Protein AF-A0A3C1Z238-F1 (afdb_monomer_lite)

Sequence (108 aa):
EEHDFTRNLFTMGEAGWQMWDKEPAIFIRAQVRLHELRKHLRKFTQIRTEAGSVEYFRFWESTVLDYISFFGGADLGWEIFPRTQVLWRTHYYSSGPRFALMRVGNFQ

Radius of gyration: 15.65 Å; chains: 1; bounding box: 36×36×48 Å

Structure (mmCIF, N/CA/C/O backbone):
data_AF-A0A3C1Z238-F1
#
_entry.id   AF-A0A3C1Z238-F1
#
loop_
_atom_site.group_PDB
_atom_site.id
_atom_site.type_symbol
_atom_site.label_atom_id
_atom_site.label_alt_id
_atom_site.label_comp_id
_atom_site.label_asym_id
_atom_site.label_entity_id
_atom_site.label_seq_id
_atom_site.pdbx_PDB_ins_code
_atom_site.Cartn_x
_atom_site.Cartn_y
_atom_site.Cartn_z
_atom_site.occupancy
_atom_site.B_iso_or_equiv
_atom_site.auth_seq_id
_atom_site.auth_comp_id
_atom_site.auth_asym_id
_atom_site.auth_atom_id
_atom_site.pdbx_PDB_model_num
ATOM 1 N N . GLU A 1 1 ? -2.731 -9.847 -25.181 1.00 45.31 1 GLU A N 1
ATOM 2 C CA . GLU A 1 1 ? -2.646 -8.400 -24.905 1.00 45.31 1 GLU A CA 1
ATOM 3 C C . GLU A 1 1 ? -1.281 -8.109 -24.319 1.00 45.31 1 GLU A C 1
ATOM 5 O O . GLU A 1 1 ? -0.884 -8.781 -23.373 1.00 45.31 1 GLU A O 1
ATOM 10 N N . GLU A 1 2 ? -0.531 -7.201 -24.936 1.00 50.50 2 GLU A N 1
ATOM 11 C CA . GLU A 1 2 ? 0.800 -6.814 -24.468 1.00 50.50 2 GLU A CA 1
ATOM 12 C C . GLU A 1 2 ? 0.692 -5.894 -23.251 1.00 50.50 2 GLU A C 1
ATOM 14 O O . GLU A 1 2 ? 0.001 -4.877 -23.253 1.00 50.50 2 GLU A O 1
ATOM 19 N N . HIS A 1 3 ? 1.387 -6.275 -22.182 1.00 71.69 3 HIS A N 1
ATOM 20 C CA . HIS A 1 3 ? 1.397 -5.584 -20.897 1.00 71.69 3 HIS A CA 1
ATOM 21 C C . HIS A 1 3 ? 2.377 -4.398 -20.884 1.00 71.69 3 HIS A C 1
ATOM 23 O O . HIS A 1 3 ? 3.152 -4.251 -19.940 1.00 71.69 3 HIS A O 1
ATOM 29 N N . ASP A 1 4 ? 2.370 -3.546 -21.912 1.00 76.94 4 ASP A N 1
ATOM 30 C CA . ASP A 1 4 ? 3.321 -2.429 -22.035 1.00 76.94 4 ASP A CA 1
ATOM 31 C C . ASP A 1 4 ? 3.212 -1.439 -20.881 1.00 76.94 4 ASP A C 1
ATOM 33 O O . ASP A 1 4 ? 4.222 -1.013 -20.324 1.00 76.94 4 ASP A O 1
ATOM 37 N N . PHE A 1 5 ? 1.983 -1.137 -20.460 1.00 72.62 5 PHE A N 1
ATOM 38 C CA . PHE A 1 5 ? 1.741 -0.297 -19.292 1.00 72.62 5 PHE A CA 1
ATOM 39 C C . PHE A 1 5 ? 2.353 -0.904 -18.022 1.00 72.62 5 PHE A C 1
ATOM 41 O O . PHE A 1 5 ? 3.082 -0.228 -17.300 1.00 72.62 5 PHE A O 1
ATOM 48 N N . THR A 1 6 ? 2.104 -2.192 -17.767 1.00 70.69 6 THR A N 1
ATOM 49 C CA . THR A 1 6 ? 2.644 -2.889 -16.594 1.00 70.69 6 THR A CA 1
ATOM 50 C C . THR A 1 6 ? 4.168 -2.958 -16.659 1.00 70.69 6 THR A C 1
ATOM 52 O O . THR A 1 6 ? 4.828 -2.646 -15.675 1.00 70.69 6 THR A O 1
ATOM 55 N N . ARG A 1 7 ? 4.742 -3.286 -17.822 1.00 78.50 7 ARG A N 1
ATOM 56 C CA . ARG A 1 7 ? 6.193 -3.318 -18.043 1.00 78.50 7 ARG A CA 1
ATOM 57 C C . ARG A 1 7 ? 6.832 -1.963 -17.754 1.00 78.50 7 ARG A C 1
ATOM 59 O O . ARG A 1 7 ? 7.813 -1.908 -17.019 1.00 78.50 7 ARG A O 1
ATOM 66 N N . ASN A 1 8 ? 6.258 -0.882 -18.276 1.00 80.94 8 ASN A N 1
ATOM 67 C CA . ASN A 1 8 ? 6.752 0.477 -18.063 1.00 80.94 8 ASN A CA 1
ATOM 68 C C . ASN A 1 8 ? 6.705 0.878 -16.585 1.00 80.94 8 ASN A C 1
ATOM 70 O O . ASN A 1 8 ? 7.665 1.448 -16.075 1.00 80.94 8 ASN A O 1
ATOM 74 N N . LEU A 1 9 ? 5.647 0.488 -15.873 1.00 74.19 9 LEU A N 1
ATOM 75 C CA . LEU A 1 9 ? 5.497 0.762 -14.446 1.00 74.19 9 LEU A CA 1
ATOM 76 C C . LEU A 1 9 ? 6.578 0.072 -13.586 1.00 74.19 9 LEU A C 1
ATOM 78 O O . LEU A 1 9 ? 6.952 0.609 -12.548 1.00 74.19 9 LEU A O 1
ATOM 82 N N . PHE A 1 10 ? 7.105 -1.073 -14.038 1.00 73.31 10 PHE A N 1
ATOM 83 C CA . PHE A 1 10 ? 8.209 -1.818 -13.409 1.00 73.31 10 PHE A CA 1
ATOM 84 C C . PHE A 1 10 ? 9.587 -1.548 -14.042 1.00 73.31 10 PHE A C 1
ATOM 86 O O . PHE A 1 10 ? 10.549 -2.260 -13.756 1.00 73.31 10 PHE A O 1
ATOM 93 N N . THR A 1 11 ? 9.702 -0.540 -14.909 1.00 80.25 11 THR A N 1
ATOM 94 C CA . THR A 1 11 ? 10.962 -0.170 -15.564 1.00 80.25 11 THR A CA 1
ATOM 95 C C . THR A 1 11 ? 11.509 1.114 -14.953 1.00 80.25 11 THR A C 1
ATOM 97 O O . THR A 1 11 ? 10.799 2.112 -14.852 1.00 80.25 11 THR A O 1
ATOM 100 N N . MET A 1 12 ? 12.779 1.085 -14.548 1.00 80.50 12 MET A N 1
ATOM 101 C CA . MET A 1 12 ? 13.534 2.277 -14.154 1.00 80.50 12 MET A CA 1
ATOM 102 C C . MET A 1 12 ? 13.969 3.031 -15.411 1.00 80.50 12 MET A C 1
ATOM 104 O O . MET A 1 12 ? 14.492 2.408 -16.339 1.00 80.50 12 MET A O 1
ATOM 108 N N . GLY A 1 13 ? 13.785 4.349 -15.444 1.00 81.94 13 GLY A N 1
ATOM 109 C CA . GLY A 1 13 ? 14.237 5.157 -16.572 1.00 81.94 13 GLY A CA 1
ATOM 110 C C . GLY A 1 13 ? 13.789 6.612 -16.507 1.00 81.94 13 GLY A C 1
ATOM 111 O O . GLY A 1 13 ? 13.180 7.058 -15.541 1.00 81.94 13 GLY A O 1
ATOM 112 N N . GLU A 1 14 ? 14.131 7.375 -17.540 1.00 80.75 14 GLU A N 1
ATOM 113 C CA . GLU A 1 14 ? 13.876 8.822 -17.570 1.00 80.75 14 GLU A CA 1
ATOM 114 C C . GLU A 1 14 ? 12.557 9.197 -18.253 1.00 80.75 14 GLU A C 1
ATOM 116 O O . GLU A 1 14 ? 12.110 10.341 -18.162 1.00 80.75 14 GLU A O 1
ATOM 121 N N . ALA A 1 15 ? 11.908 8.251 -18.938 1.00 82.62 15 ALA A N 1
ATOM 122 C CA . ALA A 1 15 ? 10.619 8.521 -19.555 1.00 82.62 15 ALA A CA 1
ATOM 123 C C . ALA A 1 15 ? 9.534 8.696 -18.482 1.00 82.62 15 ALA A C 1
ATOM 125 O O . ALA A 1 15 ? 9.489 7.955 -17.504 1.00 82.62 15 ALA A O 1
ATOM 126 N N . GLY A 1 16 ? 8.583 9.610 -18.701 1.00 77.56 16 GLY A N 1
ATOM 127 C CA . GLY A 1 16 ? 7.526 9.919 -17.724 1.00 77.56 16 GLY A CA 1
ATOM 128 C C . GLY A 1 16 ? 6.567 8.765 -17.386 1.00 77.56 16 GLY A C 1
ATOM 129 O O . GLY A 1 16 ? 5.710 8.922 -16.529 1.00 77.56 16 GLY A O 1
ATOM 130 N N . TRP A 1 17 ? 6.676 7.614 -18.050 1.00 77.19 17 TRP A N 1
ATOM 131 C CA . TRP A 1 17 ? 5.939 6.380 -17.742 1.00 77.19 17 TRP A CA 1
ATOM 132 C C . TRP A 1 17 ? 6.818 5.281 -17.122 1.00 77.19 17 TRP A C 1
ATOM 134 O O . TRP A 1 17 ? 6.288 4.259 -16.692 1.00 77.19 17 TRP A O 1
ATOM 144 N N . GLN A 1 18 ? 8.138 5.476 -17.063 1.00 80.06 18 GLN A N 1
ATOM 145 C CA . GLN A 1 18 ? 9.118 4.584 -16.435 1.00 80.06 18 GLN A CA 1
ATOM 146 C C . GLN A 1 18 ? 9.314 4.988 -14.979 1.00 80.06 18 GLN A C 1
ATOM 148 O O . GLN A 1 18 ? 10.337 5.529 -14.580 1.00 80.06 18 GLN A O 1
ATOM 153 N N . MET A 1 19 ? 8.268 4.798 -14.188 1.00 73.88 19 MET A N 1
ATOM 154 C CA . MET A 1 19 ? 8.195 5.420 -12.871 1.00 73.88 19 MET A CA 1
ATOM 155 C C . MET A 1 19 ? 8.819 4.567 -11.759 1.00 73.88 19 MET A C 1
ATOM 157 O O . MET A 1 19 ? 8.696 4.914 -10.592 1.00 73.88 19 MET A O 1
ATOM 161 N N . TRP A 1 20 ? 9.473 3.445 -12.062 1.00 73.75 20 TRP A N 1
ATOM 162 C CA . TRP A 1 20 ? 9.866 2.479 -11.030 1.00 73.75 20 TRP A CA 1
ATOM 163 C C . TRP A 1 20 ? 10.843 3.042 -9.980 1.00 73.75 20 TRP A C 1
ATOM 165 O O . TRP A 1 20 ? 10.741 2.709 -8.799 1.00 73.75 20 TRP A O 1
ATOM 175 N N . ASP A 1 21 ? 11.760 3.931 -10.369 1.00 72.50 21 ASP A N 1
ATOM 176 C CA . ASP A 1 21 ? 12.705 4.603 -9.462 1.00 72.50 21 ASP A CA 1
ATOM 177 C C . ASP A 1 21 ? 12.131 5.839 -8.760 1.00 72.50 21 ASP A C 1
ATOM 179 O O . ASP A 1 21 ? 12.739 6.329 -7.810 1.00 72.50 21 ASP A O 1
ATOM 183 N N . LYS A 1 22 ? 10.970 6.335 -9.204 1.00 71.31 22 LYS A N 1
ATOM 184 C CA . LYS A 1 22 ? 10.338 7.567 -8.702 1.00 71.31 22 LYS A CA 1
ATOM 185 C C . LYS A 1 22 ? 9.354 7.342 -7.557 1.00 71.31 22 LYS A C 1
ATOM 187 O O . LYS A 1 22 ? 8.678 8.280 -7.155 1.00 71.31 22 LYS A O 1
ATOM 192 N N . GLU A 1 23 ? 9.250 6.110 -7.063 1.00 67.06 23 GLU A N 1
ATOM 193 C CA . GLU A 1 23 ? 8.363 5.745 -5.947 1.00 67.06 23 GLU A CA 1
ATOM 194 C C . GLU A 1 23 ? 6.883 6.159 -6.129 1.00 67.06 23 GLU A C 1
ATOM 196 O O . GLU A 1 23 ? 6.220 6.530 -5.161 1.00 67.06 23 GLU A O 1
ATOM 201 N N . PRO A 1 24 ? 6.304 6.100 -7.341 1.00 64.56 24 PRO A N 1
ATOM 202 C CA . PRO A 1 24 ? 5.001 6.696 -7.629 1.00 64.56 24 PRO A CA 1
ATOM 203 C C . PRO A 1 24 ? 3.840 5.969 -6.939 1.00 64.56 24 PRO A C 1
ATOM 205 O O . PRO A 1 24 ? 2.723 6.486 -6.931 1.00 64.56 24 PRO A O 1
ATOM 208 N N . ALA A 1 25 ? 4.041 4.721 -6.491 1.00 69.31 25 ALA A N 1
ATOM 209 C CA . ALA A 1 25 ? 2.934 3.809 -6.260 1.00 69.31 25 ALA A CA 1
ATOM 210 C C . ALA A 1 25 ? 3.252 2.624 -5.342 1.00 69.31 25 ALA A C 1
ATOM 212 O O . ALA A 1 25 ? 4.381 2.150 -5.216 1.00 69.31 25 ALA A O 1
ATOM 213 N N . ILE A 1 26 ? 2.165 2.099 -4.786 1.00 78.38 26 ILE A N 1
ATOM 214 C CA . ILE A 1 26 ? 2.044 0.765 -4.205 1.00 78.38 26 ILE A CA 1
ATOM 215 C C . ILE A 1 26 ? 1.356 -0.150 -5.223 1.00 78.38 26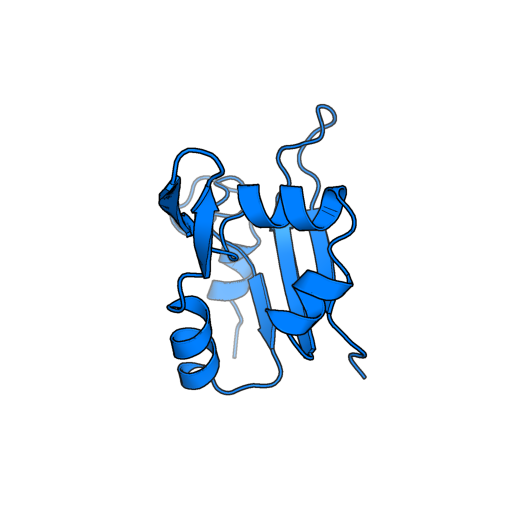 ILE A C 1
ATOM 217 O O . ILE A 1 26 ? 0.516 0.296 -6.010 1.00 78.38 26 ILE A O 1
ATOM 221 N N . PHE A 1 27 ? 1.648 -1.444 -5.169 1.00 79.06 27 PHE A N 1
ATOM 222 C CA . PHE A 1 27 ? 0.989 -2.448 -5.998 1.00 79.06 27 PHE A CA 1
ATOM 223 C C . PHE A 1 27 ? 0.131 -3.335 -5.121 1.00 79.06 27 PHE A C 1
ATOM 225 O O . PHE A 1 27 ? 0.609 -3.921 -4.151 1.00 79.06 27 PHE A O 1
ATOM 232 N N . ILE A 1 28 ? -1.144 -3.441 -5.484 1.00 81.25 28 ILE A N 1
ATOM 233 C CA . ILE A 1 28 ? -2.130 -4.199 -4.728 1.00 81.25 28 ILE A CA 1
ATOM 234 C C . ILE A 1 28 ? -2.699 -5.294 -5.618 1.00 81.25 28 ILE A C 1
ATOM 236 O O . ILE A 1 28 ? -3.335 -5.019 -6.636 1.00 81.25 28 ILE A O 1
ATOM 240 N N . ARG A 1 29 ? -2.521 -6.544 -5.195 1.00 83.19 29 ARG A N 1
ATOM 241 C CA . ARG A 1 29 ? -3.225 -7.696 -5.756 1.00 83.19 29 ARG A CA 1
ATOM 242 C C . ARG A 1 29 ? -4.271 -8.158 -4.755 1.00 83.19 29 ARG A C 1
ATOM 244 O O . ARG A 1 29 ? -3.925 -8.644 -3.683 1.00 83.19 29 ARG A O 1
ATOM 251 N N . ALA A 1 30 ? -5.540 -8.048 -5.122 1.00 82.62 30 ALA A N 1
ATOM 252 C CA . ALA A 1 30 ? -6.659 -8.435 -4.271 1.00 82.62 30 ALA A CA 1
ATOM 253 C C . ALA A 1 30 ? -7.653 -9.308 -5.045 1.00 82.62 30 ALA A C 1
ATOM 255 O O . ALA A 1 30 ? -7.848 -9.119 -6.245 1.00 82.62 30 ALA A O 1
ATOM 256 N N . GLN A 1 31 ? -8.315 -10.241 -4.359 1.00 85.50 31 GLN A N 1
ATOM 257 C CA . GLN A 1 31 ? -9.386 -11.071 -4.934 1.00 85.50 31 GLN A CA 1
ATOM 258 C C . GLN A 1 31 ? -10.755 -10.362 -4.880 1.00 85.50 31 GLN A C 1
ATOM 260 O O . GLN A 1 31 ? -11.763 -10.949 -4.494 1.00 85.50 31 GLN A O 1
ATOM 265 N N . VAL A 1 32 ? -10.795 -9.074 -5.232 1.00 82.69 32 VAL A N 1
ATOM 266 C CA . VAL A 1 32 ? -12.015 -8.251 -5.233 1.00 82.69 32 VAL A CA 1
ATOM 267 C C . VAL A 1 32 ? -12.112 -7.423 -6.510 1.00 82.69 32 VAL A C 1
ATOM 269 O O . VAL A 1 32 ? -11.127 -7.202 -7.213 1.00 82.69 32 VAL A O 1
ATOM 272 N N . ARG A 1 33 ? -13.316 -6.937 -6.820 1.00 85.81 33 ARG A N 1
ATOM 273 C CA . ARG A 1 33 ? -13.537 -6.047 -7.967 1.00 85.81 33 ARG A CA 1
ATOM 274 C C . ARG A 1 33 ? -12.884 -4.683 -7.719 1.00 85.81 33 ARG A C 1
ATOM 276 O O . ARG A 1 33 ? -12.853 -4.200 -6.590 1.00 85.81 33 ARG A O 1
ATOM 283 N N . LEU A 1 34 ? -12.451 -4.012 -8.789 1.00 83.50 34 LEU A N 1
ATOM 284 C CA . LEU A 1 34 ? -11.771 -2.711 -8.705 1.00 83.50 34 LEU A CA 1
ATOM 285 C C . LEU A 1 34 ? -12.579 -1.640 -7.948 1.00 83.50 34 LEU A C 1
ATOM 287 O O . LEU A 1 34 ? -11.999 -0.837 -7.225 1.00 83.50 34 LEU A O 1
ATOM 291 N N . HIS A 1 35 ? -13.910 -1.620 -8.073 1.00 84.81 35 HIS A N 1
ATOM 292 C CA . HIS A 1 35 ? -14.742 -0.652 -7.345 1.00 84.81 35 HIS A CA 1
ATOM 293 C C . HIS A 1 35 ? -14.776 -0.913 -5.833 1.00 84.81 35 HIS A C 1
ATOM 295 O O . HIS A 1 35 ? -14.771 0.045 -5.060 1.00 84.81 35 HIS A O 1
ATOM 301 N N . GLU A 1 36 ? -14.751 -2.180 -5.412 1.00 84.00 36 GLU A N 1
ATOM 302 C CA . GLU A 1 36 ? -14.649 -2.558 -3.999 1.00 84.00 36 GLU A CA 1
ATOM 303 C C . GLU A 1 36 ? -13.277 -2.176 -3.446 1.00 84.00 36 GLU A C 1
ATOM 305 O O . GLU A 1 36 ? -13.192 -1.533 -2.399 1.00 84.00 36 GLU A O 1
ATOM 310 N N . LEU A 1 37 ? -12.208 -2.454 -4.204 1.00 83.44 37 LEU A N 1
ATOM 311 C CA . LEU A 1 37 ? -10.856 -2.023 -3.850 1.00 83.44 37 LEU A CA 1
ATOM 312 C C . LEU A 1 37 ? -10.771 -0.494 -3.728 1.00 83.44 37 LEU A C 1
ATOM 314 O O . LEU A 1 37 ? -10.266 0.026 -2.738 1.00 83.44 37 LEU A O 1
ATOM 318 N N . ARG A 1 38 ? -11.332 0.250 -4.687 1.00 83.56 38 ARG A N 1
ATOM 319 C CA . ARG A 1 38 ? -11.370 1.720 -4.655 1.00 83.56 38 ARG A CA 1
ATOM 320 C C . ARG A 1 38 ? -12.149 2.250 -3.451 1.00 83.56 38 ARG A C 1
ATOM 322 O O . ARG A 1 38 ? -11.719 3.219 -2.829 1.00 83.56 38 ARG A O 1
ATOM 329 N N . LYS A 1 39 ? -13.298 1.653 -3.124 1.00 84.00 39 LYS A N 1
ATOM 330 C CA . LYS A 1 39 ? -14.088 2.016 -1.937 1.00 84.00 39 LYS A CA 1
ATOM 331 C C . LYS A 1 39 ? -13.290 1.769 -0.661 1.00 84.00 39 LYS A C 1
ATOM 333 O O . LYS A 1 39 ? -13.331 2.598 0.243 1.00 84.00 39 LYS A O 1
ATOM 338 N N . HIS A 1 40 ? -12.554 0.663 -0.614 1.00 82.31 40 HIS A N 1
ATOM 339 C CA . HIS A 1 40 ? -11.700 0.306 0.504 1.00 82.31 40 HIS A CA 1
ATOM 340 C C . HIS A 1 40 ? -10.539 1.301 0.683 1.00 82.31 40 HIS A C 1
ATOM 342 O O . HIS A 1 40 ? -10.397 1.870 1.759 1.00 82.31 40 HIS A O 1
ATOM 348 N N . LEU A 1 41 ? -9.795 1.618 -0.384 1.00 81.06 41 LEU A N 1
ATOM 349 C CA . LEU A 1 41 ? -8.675 2.576 -0.359 1.00 81.06 41 LEU A CA 1
ATOM 350 C C . LEU A 1 41 ? -9.081 4.009 0.015 1.00 81.06 41 LEU A C 1
ATOM 352 O O . LEU A 1 41 ? -8.252 4.803 0.445 1.00 81.06 41 LEU A O 1
ATOM 356 N N . ARG A 1 42 ? -10.357 4.368 -0.137 1.00 81.31 42 ARG A N 1
ATOM 357 C CA . ARG A 1 42 ? -10.869 5.683 0.276 1.00 81.31 42 ARG A CA 1
ATOM 358 C C . ARG A 1 42 ? -11.257 5.760 1.750 1.00 81.31 42 ARG A C 1
ATOM 360 O O . ARG A 1 42 ? -11.607 6.847 2.208 1.00 81.31 42 ARG A O 1
ATOM 367 N N . LYS A 1 43 ? -11.244 4.643 2.483 1.00 77.50 43 LYS A N 1
ATOM 368 C CA . LYS A 1 43 ? -11.476 4.667 3.925 1.00 77.50 43 LYS A CA 1
ATOM 369 C C . LYS A 1 43 ? -10.258 5.281 4.603 1.00 77.50 43 LYS A C 1
ATOM 371 O O . LYS A 1 43 ? -9.139 4.820 4.416 1.00 77.50 43 LYS A O 1
ATOM 376 N N . PHE A 1 44 ? -10.504 6.316 5.391 1.00 75.19 44 PHE A N 1
ATOM 377 C CA . PHE A 1 44 ? -9.513 6.853 6.305 1.00 75.19 44 PHE A CA 1
ATOM 378 C C . PHE A 1 44 ? -9.695 6.181 7.655 1.00 75.19 44 PHE A C 1
ATOM 380 O O . PHE A 1 44 ? -10.820 6.099 8.156 1.00 75.19 44 PHE A O 1
ATOM 387 N N . THR A 1 45 ? -8.598 5.731 8.245 1.00 72.44 45 THR A N 1
ATOM 388 C CA . THR A 1 45 ? -8.600 5.298 9.638 1.00 72.44 45 THR A CA 1
ATOM 389 C C . THR A 1 45 ? -8.499 6.554 10.493 1.00 72.44 45 THR A C 1
ATOM 391 O O . THR A 1 45 ? -7.547 7.315 10.363 1.00 72.44 45 THR A O 1
ATOM 394 N N . GLN A 1 46 ? -9.501 6.826 11.324 1.00 78.69 46 GLN A N 1
ATOM 395 C CA . GLN A 1 46 ? -9.410 7.911 12.298 1.00 78.69 46 GLN A CA 1
ATOM 396 C C . GLN A 1 46 ? -8.683 7.395 13.535 1.00 78.69 46 GLN A C 1
ATOM 398 O O . GLN A 1 46 ? -9.123 6.421 14.145 1.00 78.69 46 GLN A O 1
ATOM 403 N N . ILE A 1 47 ? -7.594 8.057 13.905 1.00 73.25 47 ILE A N 1
ATOM 404 C CA . ILE A 1 47 ? -6.834 7.755 15.114 1.00 73.25 47 ILE A CA 1
ATOM 405 C C . ILE A 1 47 ? -7.050 8.910 16.082 1.00 73.25 47 ILE A C 1
ATOM 407 O O . ILE A 1 47 ? -6.877 10.075 15.727 1.00 73.25 47 ILE A O 1
ATOM 411 N N . ARG A 1 48 ? -7.471 8.590 17.305 1.00 79.94 48 ARG A N 1
ATOM 412 C CA . ARG A 1 48 ? -7.507 9.566 18.393 1.00 79.94 48 ARG A CA 1
ATOM 413 C C . ARG A 1 48 ? -6.156 9.549 19.084 1.00 79.94 48 ARG A C 1
ATOM 415 O O . ARG A 1 48 ? -5.734 8.497 19.554 1.00 79.94 48 ARG A O 1
ATOM 422 N N . THR A 1 49 ? -5.490 10.692 19.120 1.00 80.69 49 THR A N 1
ATOM 423 C CA . THR A 1 49 ? -4.215 10.834 19.823 1.00 80.69 49 THR A CA 1
ATOM 424 C C . THR A 1 49 ? -4.446 10.982 21.324 1.00 80.69 49 THR A C 1
ATOM 426 O O . THR A 1 49 ? -5.539 11.344 21.771 1.00 80.69 49 THR A O 1
ATOM 429 N N . GLU A 1 50 ? -3.398 10.754 22.115 1.00 83.00 50 GLU A N 1
ATOM 430 C CA . GLU A 1 50 ? -3.424 10.985 23.567 1.00 83.00 50 GLU A CA 1
ATOM 431 C C . GLU A 1 50 ? -3.698 12.456 23.921 1.00 83.00 50 GLU A C 1
ATOM 433 O O . GLU A 1 50 ? -4.312 12.747 24.943 1.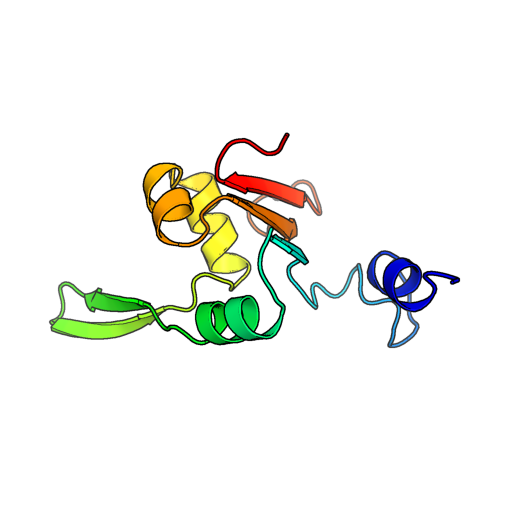00 83.00 50 GLU A O 1
ATOM 438 N N . ALA A 1 51 ? -3.326 13.386 23.036 1.00 86.50 51 ALA A N 1
ATOM 439 C CA . ALA A 1 51 ? -3.622 14.812 23.163 1.00 86.50 51 ALA A CA 1
ATOM 440 C C . ALA A 1 51 ? -5.087 15.171 22.822 1.00 86.50 51 ALA A C 1
ATOM 442 O O . ALA A 1 51 ? -5.465 16.341 22.877 1.00 86.50 51 ALA A O 1
ATOM 443 N N . GLY A 1 52 ? 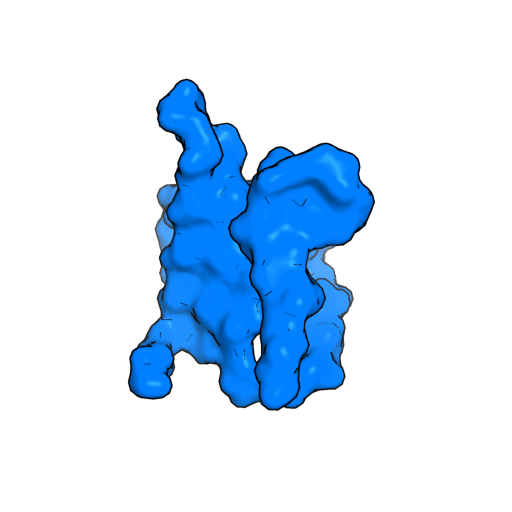-5.917 14.188 22.451 1.00 87.69 52 GLY A N 1
ATOM 444 C CA . GLY A 1 52 ? -7.334 14.373 22.130 1.00 87.69 52 GLY A CA 1
ATOM 445 C C . GLY A 1 52 ? -7.615 14.858 20.704 1.00 87.69 52 GLY A C 1
ATOM 446 O O . GLY A 1 52 ? -8.773 15.134 20.381 1.00 87.69 52 GLY A O 1
ATOM 447 N N . SER A 1 53 ? -6.602 14.951 19.835 1.00 86.31 53 SER A N 1
ATOM 448 C CA . SER A 1 53 ? -6.800 15.266 18.415 1.00 86.31 53 SER A CA 1
ATOM 449 C C . SER A 1 53 ? -7.284 14.038 17.634 1.00 86.31 53 SER A C 1
ATOM 451 O O . SER A 1 53 ? -6.994 12.896 17.991 1.00 86.31 53 SER A O 1
ATOM 453 N N . VAL A 1 54 ? -8.043 14.273 16.559 1.00 82.69 54 VAL A N 1
ATOM 454 C CA . VAL A 1 54 ? -8.393 13.235 15.579 1.00 82.69 54 VAL A CA 1
ATOM 455 C C . VAL A 1 54 ? -7.490 13.407 14.371 1.00 82.69 54 VAL A C 1
ATOM 457 O O . VAL A 1 54 ? -7.579 14.409 13.662 1.00 82.69 54 VAL A O 1
ATOM 460 N N . GLU A 1 55 ? -6.654 12.412 14.123 1.00 81.06 55 GLU A N 1
ATOM 461 C CA . GLU A 1 55 ? -5.796 12.347 12.950 1.00 81.06 55 GLU A CA 1
ATOM 462 C C . GLU A 1 55 ? -6.374 11.368 11.929 1.00 81.06 55 GLU A C 1
ATOM 464 O O . GLU A 1 55 ? -6.950 10.332 12.271 1.00 81.06 55 GLU A O 1
ATOM 469 N N . TYR A 1 56 ? -6.256 11.726 10.652 1.00 76.00 56 TYR A N 1
ATOM 470 C CA . TYR A 1 56 ? -6.721 10.903 9.543 1.00 76.00 56 TYR A CA 1
ATOM 471 C C . TYR A 1 56 ? -5.544 10.145 8.953 1.00 76.00 56 TYR A C 1
ATOM 473 O O . TYR A 1 56 ? -4.625 10.735 8.393 1.00 76.00 56 TYR A O 1
ATOM 481 N N . PHE A 1 57 ? -5.616 8.827 9.037 1.00 74.19 57 PHE A N 1
ATOM 482 C CA . PHE A 1 57 ? -4.558 7.924 8.635 1.00 74.19 57 PHE A CA 1
ATOM 483 C C . PHE A 1 57 ? -4.930 7.191 7.349 1.00 74.19 57 PHE A C 1
ATOM 485 O O . PHE A 1 57 ? -6.011 6.601 7.224 1.00 74.19 57 PHE A O 1
ATOM 492 N N . ARG A 1 58 ? -4.020 7.230 6.376 1.00 79.62 58 ARG A N 1
ATOM 493 C CA . ARG A 1 58 ? -4.139 6.512 5.106 1.00 79.62 58 ARG A CA 1
ATOM 494 C C . ARG A 1 58 ? -3.242 5.292 5.159 1.00 79.62 58 ARG A C 1
ATOM 496 O O . ARG A 1 58 ? -2.037 5.374 4.964 1.00 79.62 58 ARG A O 1
ATOM 503 N N . PHE A 1 59 ? -3.859 4.144 5.385 1.00 75.44 59 PHE A N 1
ATOM 504 C CA . PHE A 1 59 ? -3.146 2.880 5.547 1.00 75.44 59 PHE A CA 1
ATOM 505 C C . PHE A 1 59 ? -2.338 2.445 4.308 1.00 75.44 59 PHE A C 1
ATOM 507 O O . PHE A 1 59 ? -1.514 1.542 4.395 1.00 75.44 59 PHE A O 1
ATOM 514 N N . TRP A 1 60 ? -2.614 3.033 3.141 1.00 77.12 60 TRP A N 1
ATOM 515 C CA . TRP A 1 60 ? -1.963 2.700 1.878 1.00 77.12 60 TRP A CA 1
ATOM 516 C C . TRP A 1 60 ? -0.722 3.553 1.583 1.00 77.12 60 TRP A C 1
ATOM 518 O O . TRP A 1 60 ? -0.069 3.328 0.570 1.00 77.12 60 TRP A O 1
ATOM 528 N N . GLU A 1 61 ? -0.384 4.543 2.412 1.00 79.94 61 GLU A N 1
ATOM 529 C CA . GLU A 1 61 ? 0.837 5.332 2.204 1.00 79.94 61 GLU A CA 1
ATOM 530 C C . GLU A 1 61 ? 2.083 4.466 2.450 1.00 79.94 61 GLU A C 1
ATOM 532 O O . GLU A 1 61 ? 2.109 3.631 3.351 1.00 79.94 61 GLU A O 1
ATOM 537 N N . SER A 1 62 ? 3.128 4.633 1.635 1.00 77.00 62 SER A N 1
ATOM 538 C CA . SER A 1 62 ? 4.338 3.796 1.703 1.00 77.00 62 SER A CA 1
ATOM 539 C C . SER A 1 62 ? 5.033 3.873 3.066 1.00 77.00 62 SER A C 1
ATOM 541 O O . SER A 1 62 ? 5.457 2.853 3.600 1.00 77.00 62 SER A O 1
ATOM 543 N N . THR A 1 63 ? 5.076 5.062 3.668 1.00 76.81 63 THR A N 1
ATOM 544 C CA . THR A 1 63 ? 5.614 5.310 5.017 1.00 76.81 63 THR A 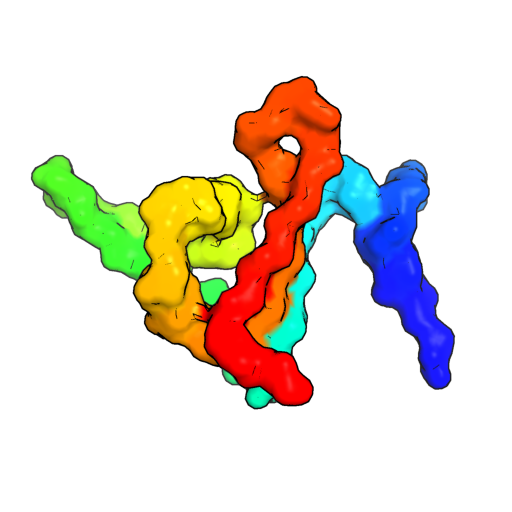CA 1
ATOM 545 C C . THR A 1 63 ? 4.837 4.568 6.102 1.00 76.81 63 THR A C 1
ATOM 547 O O . THR A 1 63 ? 5.410 4.065 7.067 1.00 76.81 63 THR A O 1
ATOM 550 N N . VAL A 1 64 ? 3.524 4.460 5.929 1.00 76.38 64 VAL A N 1
ATOM 551 C CA . VAL A 1 64 ? 2.639 3.719 6.821 1.00 76.38 64 VAL A CA 1
ATOM 552 C C . VAL A 1 64 ? 2.828 2.216 6.658 1.00 76.38 64 VAL A C 1
ATOM 554 O O . VAL A 1 64 ? 2.925 1.497 7.651 1.00 76.38 64 VAL A O 1
ATOM 557 N N . LEU A 1 65 ? 2.901 1.733 5.419 1.00 77.38 65 LEU A N 1
ATOM 558 C CA . LEU A 1 65 ? 3.157 0.323 5.140 1.00 77.38 65 LEU A CA 1
ATOM 559 C C . LEU A 1 65 ? 4.517 -0.113 5.698 1.00 77.38 65 LEU A C 1
ATOM 561 O O . LEU A 1 65 ? 4.615 -1.196 6.274 1.00 77.38 65 LEU A O 1
ATOM 565 N N . ASP A 1 66 ? 5.532 0.750 5.614 1.00 77.94 66 ASP A N 1
ATOM 566 C CA . ASP A 1 66 ? 6.828 0.541 6.263 1.00 77.94 66 ASP A CA 1
ATOM 567 C C . ASP A 1 66 ? 6.681 0.369 7.781 1.00 77.94 66 ASP A C 1
ATOM 569 O O . ASP A 1 66 ? 7.202 -0.594 8.348 1.00 77.94 66 ASP A O 1
ATOM 573 N N . TYR A 1 67 ? 5.914 1.247 8.433 1.00 76.19 67 TYR A N 1
ATOM 574 C CA . TYR A 1 67 ? 5.651 1.163 9.869 1.00 76.19 67 TYR A CA 1
ATOM 575 C C . TYR A 1 67 ? 4.926 -0.142 10.250 1.00 76.19 67 TYR A C 1
ATOM 577 O O . TYR A 1 67 ? 5.383 -0.878 11.126 1.00 76.19 67 TYR A O 1
ATOM 585 N N . ILE A 1 68 ? 3.833 -0.476 9.555 1.00 73.88 68 ILE A N 1
ATOM 586 C CA . ILE A 1 68 ? 3.041 -1.697 9.798 1.00 73.88 68 ILE A CA 1
ATOM 587 C C . ILE A 1 68 ? 3.901 -2.953 9.595 1.00 73.88 68 ILE A C 1
ATOM 589 O O . ILE A 1 68 ? 3.844 -3.881 10.406 1.00 73.88 68 ILE A O 1
ATOM 593 N N . SER A 1 69 ? 4.716 -2.979 8.536 1.00 73.06 69 SER A N 1
ATOM 594 C CA . SER A 1 69 ? 5.596 -4.107 8.224 1.00 73.06 69 SER A CA 1
ATOM 595 C C . SER A 1 69 ? 6.717 -4.289 9.243 1.00 73.06 69 SER A C 1
ATOM 597 O O . SER A 1 69 ? 7.162 -5.419 9.437 1.00 73.06 69 SER A O 1
ATOM 599 N N . PHE A 1 70 ? 7.206 -3.210 9.855 1.00 71.31 70 PHE A N 1
ATOM 600 C CA . PHE A 1 70 ? 8.327 -3.264 10.790 1.00 71.31 70 PHE A CA 1
ATOM 601 C C . PHE A 1 70 ? 7.889 -3.605 12.221 1.00 71.31 70 PHE A C 1
ATOM 603 O O . PHE A 1 70 ? 8.541 -4.408 12.885 1.00 71.31 70 PHE A O 1
ATOM 610 N N . PHE A 1 71 ? 6.768 -3.047 12.691 1.00 67.50 71 PHE A N 1
ATOM 611 C CA . PHE A 1 71 ? 6.311 -3.185 14.083 1.00 67.50 71 PHE A CA 1
ATOM 612 C C . PHE A 1 71 ? 5.336 -4.354 14.330 1.00 67.50 71 PHE A C 1
ATOM 614 O O . PHE A 1 71 ? 4.749 -4.447 15.404 1.00 67.50 71 PHE A O 1
ATOM 621 N N . GLY A 1 72 ? 5.197 -5.288 13.381 1.00 60.47 72 GLY A N 1
ATOM 622 C CA . GLY A 1 72 ? 4.489 -6.557 13.609 1.00 60.47 72 GLY A CA 1
ATOM 623 C C . GLY A 1 72 ? 2.984 -6.525 13.329 1.00 60.47 72 GLY A C 1
ATOM 624 O O . GLY A 1 72 ? 2.224 -7.256 13.958 1.00 60.47 72 GLY A O 1
ATOM 625 N N . GLY A 1 73 ? 2.538 -5.722 12.363 1.00 57.66 73 GLY A N 1
ATOM 626 C CA . GLY A 1 73 ? 1.128 -5.568 12.001 1.00 57.66 73 GLY A CA 1
ATOM 627 C C . GLY A 1 73 ? 0.485 -6.752 11.271 1.00 57.66 73 GLY A C 1
ATOM 628 O O . GLY A 1 73 ? -0.298 -6.519 10.358 1.00 57.66 73 GLY A O 1
ATOM 629 N N . ALA A 1 74 ? 0.773 -8.007 11.628 1.00 56.09 74 ALA A N 1
ATOM 630 C CA . ALA A 1 74 ? 0.057 -9.152 11.052 1.00 56.09 74 ALA A CA 1
ATOM 631 C C . ALA A 1 74 ? -1.455 -9.078 11.354 1.00 56.09 74 ALA A C 1
ATOM 633 O O . ALA A 1 74 ? -2.271 -9.313 10.460 1.00 56.09 74 ALA A O 1
ATOM 634 N N . ASP A 1 75 ? -1.814 -8.649 12.568 1.00 59.91 75 ASP A N 1
ATOM 635 C CA . ASP A 1 75 ? -3.209 -8.494 12.998 1.00 59.91 75 ASP A CA 1
ATOM 636 C C . ASP A 1 75 ? -3.881 -7.288 12.323 1.00 59.91 75 ASP A C 1
ATOM 638 O O . ASP A 1 75 ? -4.941 -7.417 11.711 1.00 59.91 75 ASP A O 1
ATOM 642 N N . LEU A 1 76 ? -3.216 -6.126 12.323 1.00 62.72 76 LEU A N 1
ATOM 643 C CA . LEU A 1 76 ? -3.725 -4.915 11.667 1.00 62.72 76 LEU A CA 1
ATOM 644 C C . LEU A 1 76 ? -3.802 -5.081 10.138 1.00 62.72 76 LEU A C 1
ATOM 646 O O . LEU A 1 76 ? -4.738 -4.624 9.483 1.00 62.72 76 LEU A O 1
ATOM 650 N N . GLY A 1 77 ? -2.821 -5.773 9.559 1.00 63.16 77 GLY A N 1
ATOM 651 C CA . GLY A 1 77 ? -2.782 -6.124 8.149 1.00 63.16 77 GLY A CA 1
ATOM 652 C C . GLY A 1 77 ? -3.984 -6.973 7.756 1.00 63.16 77 GLY A C 1
ATOM 653 O O . GLY A 1 77 ? -4.589 -6.687 6.729 1.00 63.16 77 GLY A O 1
ATOM 654 N N . TRP A 1 78 ? -4.384 -7.952 8.577 1.00 61.66 78 TRP A N 1
ATOM 655 C CA . TRP A 1 78 ? -5.589 -8.764 8.355 1.00 61.66 78 TRP A CA 1
ATOM 656 C C . TRP A 1 78 ? -6.888 -7.957 8.389 1.00 61.66 78 TRP A C 1
ATOM 658 O O . TRP A 1 78 ? -7.752 -8.164 7.534 1.00 61.66 78 TRP A O 1
ATOM 668 N N . GLU A 1 79 ? -7.019 -7.025 9.331 1.00 66.88 79 GLU A N 1
ATOM 669 C CA . GLU A 1 79 ? -8.210 -6.175 9.448 1.00 66.88 79 GLU A CA 1
ATOM 670 C C . GLU A 1 79 ? -8.363 -5.211 8.269 1.00 66.88 79 GLU A C 1
ATOM 672 O O . GLU A 1 79 ? -9.473 -4.980 7.777 1.00 66.88 79 GLU A O 1
ATOM 677 N N . ILE A 1 80 ? -7.245 -4.660 7.796 1.00 68.75 80 ILE A N 1
ATOM 678 C CA . ILE A 1 80 ? -7.242 -3.684 6.709 1.00 68.75 80 ILE A CA 1
ATOM 679 C C . ILE A 1 80 ? -7.289 -4.402 5.355 1.00 68.75 80 ILE A C 1
ATOM 681 O O . ILE A 1 80 ? -8.074 -4.044 4.491 1.00 68.75 80 ILE A O 1
ATOM 685 N N . PHE A 1 81 ? -6.513 -5.460 5.151 1.00 70.25 81 PHE A N 1
ATOM 686 C CA . PHE A 1 81 ? -6.225 -6.005 3.823 1.00 70.25 81 PHE A CA 1
ATOM 687 C C . PHE A 1 81 ? -6.521 -7.505 3.678 1.00 70.25 81 PHE A C 1
ATOM 689 O O . PHE A 1 81 ? -5.672 -8.243 3.173 1.00 70.25 81 PHE A O 1
ATOM 696 N N . PRO A 1 82 ? -7.708 -8.019 4.043 1.00 70.62 82 PRO A N 1
ATOM 697 C CA . PRO A 1 82 ? -7.955 -9.456 3.983 1.00 70.62 82 PRO A CA 1
ATOM 698 C C . PRO A 1 82 ? -7.751 -9.985 2.555 1.00 70.62 82 PRO A C 1
ATOM 700 O O . PRO A 1 82 ? -8.306 -9.449 1.593 1.00 70.62 82 PRO A O 1
ATOM 703 N N . ARG A 1 83 ? -6.941 -11.044 2.406 1.00 74.75 83 ARG A N 1
ATOM 704 C CA . ARG A 1 83 ? -6.641 -11.693 1.112 1.00 74.75 83 ARG A CA 1
ATOM 705 C C . ARG A 1 83 ? -6.079 -10.721 0.071 1.00 74.75 83 ARG A C 1
ATOM 707 O O . ARG A 1 83 ? -6.476 -10.745 -1.099 1.00 74.75 83 ARG A O 1
ATOM 714 N N . THR A 1 84 ? -5.155 -9.864 0.502 1.00 76.44 84 THR A N 1
ATOM 715 C CA . THR A 1 84 ? -4.470 -8.884 -0.353 1.00 76.44 84 THR A CA 1
ATOM 716 C C . THR A 1 84 ? -2.944 -9.059 -0.280 1.00 76.44 84 THR A C 1
ATOM 718 O O . THR A 1 84 ? -2.384 -9.304 0.788 1.00 76.44 84 THR A O 1
ATOM 721 N N . GLN A 1 85 ? -2.263 -8.992 -1.430 1.00 79.94 85 GLN A N 1
ATOM 722 C CA . GLN A 1 85 ? -0.807 -8.848 -1.503 1.00 79.94 85 GLN A CA 1
ATOM 723 C C . GLN A 1 85 ? -0.511 -7.384 -1.783 1.00 79.94 85 GLN A C 1
ATOM 725 O O . GLN A 1 85 ? -1.028 -6.829 -2.757 1.00 79.94 85 GLN A O 1
ATOM 730 N N . VAL A 1 86 ? 0.311 -6.779 -0.935 1.00 79.12 86 VAL A N 1
ATOM 731 C CA . VAL A 1 86 ? 0.755 -5.396 -1.088 1.00 79.12 86 VAL A CA 1
ATOM 732 C C . VAL A 1 86 ? 2.264 -5.410 -1.288 1.00 79.12 86 VAL A C 1
ATOM 734 O O . VAL A 1 86 ? 2.989 -5.991 -0.482 1.00 79.12 86 VAL A O 1
ATOM 737 N N . LEU A 1 87 ? 2.721 -4.805 -2.381 1.00 81.31 87 LEU A N 1
ATOM 738 C CA . LEU A 1 87 ? 4.132 -4.626 -2.715 1.00 81.31 87 LEU A CA 1
ATOM 739 C C . LEU A 1 87 ? 4.431 -3.128 -2.790 1.00 81.31 87 LEU A C 1
ATOM 741 O O . LEU A 1 87 ? 3.740 -2.393 -3.499 1.00 81.31 87 LEU A O 1
ATOM 745 N N . TRP A 1 88 ? 5.464 -2.684 -2.082 1.00 83.19 88 TRP A N 1
ATOM 746 C CA . TRP A 1 88 ? 5.916 -1.292 -2.097 1.00 83.19 88 TRP A CA 1
ATOM 747 C C . TRP A 1 88 ? 7.431 -1.197 -1.869 1.00 83.19 88 TRP A C 1
ATOM 749 O O . TRP A 1 88 ? 8.076 -2.170 -1.464 1.00 83.19 88 TRP A O 1
ATOM 759 N N . ARG A 1 89 ? 8.008 -0.027 -2.166 1.00 77.62 89 ARG A N 1
ATOM 760 C CA . ARG A 1 89 ? 9.415 0.297 -1.888 1.00 77.62 89 ARG A CA 1
ATOM 761 C C . ARG A 1 89 ? 9.538 0.846 -0.467 1.00 77.62 89 ARG A C 1
ATOM 763 O O . ARG A 1 89 ? 8.762 1.723 -0.095 1.00 77.62 89 ARG A O 1
ATOM 770 N N . THR A 1 90 ? 10.499 0.336 0.296 1.00 74.88 90 THR A N 1
ATOM 771 C CA . THR A 1 90 ? 10.709 0.721 1.696 1.00 74.88 90 THR A CA 1
ATOM 772 C C . THR A 1 90 ? 11.769 1.808 1.835 1.00 74.88 90 THR A C 1
ATOM 774 O O . THR A 1 90 ? 12.733 1.854 1.064 1.00 74.88 90 THR A O 1
ATOM 777 N N . HIS A 1 91 ? 11.609 2.662 2.848 1.00 69.38 91 HIS A N 1
ATOM 778 C CA . HIS A 1 91 ? 12.486 3.812 3.114 1.00 69.38 91 HIS A CA 1
ATOM 779 C C . HIS A 1 91 ? 13.420 3.581 4.311 1.00 69.38 91 HIS A C 1
ATOM 781 O O . HIS A 1 91 ? 14.307 4.387 4.579 1.00 69.38 91 HIS A O 1
ATOM 787 N N . TYR A 1 92 ? 13.236 2.479 5.043 1.00 61.25 92 TYR A N 1
ATOM 788 C CA . TYR A 1 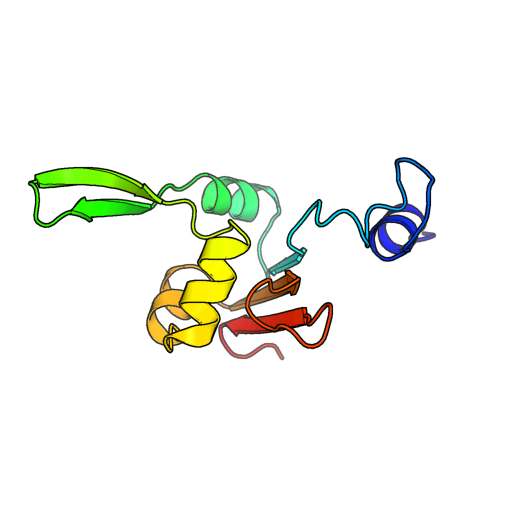92 ? 13.875 2.259 6.345 1.00 61.25 92 TYR A CA 1
ATOM 789 C C . TYR A 1 92 ? 15.316 1.735 6.296 1.00 61.25 92 TYR A C 1
ATOM 791 O O . TYR A 1 92 ? 15.998 1.736 7.319 1.00 61.25 92 TYR A O 1
ATOM 799 N N . TYR A 1 93 ? 15.810 1.282 5.141 1.00 57.22 93 TYR A N 1
ATOM 800 C CA . TYR A 1 93 ? 17.133 0.662 5.054 1.00 57.22 93 TYR A CA 1
ATOM 801 C C . TYR A 1 93 ? 18.139 1.556 4.326 1.00 57.22 93 TYR A C 1
ATOM 803 O O . TYR A 1 93 ? 17.996 1.856 3.146 1.00 57.22 93 TYR A O 1
ATOM 811 N N . SER A 1 94 ? 19.242 1.878 5.005 1.00 55.59 94 SER A N 1
ATOM 812 C CA . SER A 1 94 ? 20.392 2.621 4.462 1.00 55.59 94 SER A CA 1
ATOM 813 C C . SER A 1 94 ? 21.196 1.865 3.391 1.00 55.59 94 SER A C 1
ATOM 815 O O . SER A 1 94 ? 22.157 2.400 2.849 1.00 55.59 94 SER A O 1
ATOM 817 N N . SER A 1 95 ? 20.818 0.622 3.070 1.00 60.47 95 SER A N 1
ATOM 818 C CA . SER A 1 95 ? 21.540 -0.272 2.149 1.00 60.47 95 SER A CA 1
ATOM 819 C C . SER A 1 95 ? 20.982 -0.285 0.716 1.00 60.47 95 SER A C 1
ATOM 821 O O . SER A 1 95 ? 21.301 -1.187 -0.054 1.00 60.47 95 SER A O 1
ATOM 823 N N . GLY A 1 96 ? 20.175 0.715 0.347 1.00 57.62 96 GLY A N 1
ATOM 824 C CA . GLY A 1 96 ? 19.572 0.854 -0.983 1.00 57.62 96 GLY A CA 1
ATOM 825 C C . GLY A 1 96 ? 18.093 0.443 -1.034 1.00 57.62 96 GLY A C 1
ATOM 826 O O . GLY A 1 96 ? 17.549 -0.012 -0.025 1.00 57.62 96 GLY A O 1
ATOM 827 N N . PRO A 1 97 ? 17.424 0.615 -2.195 1.00 59.38 97 PRO A N 1
ATOM 828 C CA . PRO A 1 97 ? 16.014 0.270 -2.364 1.00 59.38 97 PRO A CA 1
ATOM 829 C C . PRO A 1 97 ? 15.748 -1.185 -1.997 1.00 59.38 97 PRO A C 1
ATOM 831 O O . PRO A 1 97 ? 16.239 -2.099 -2.661 1.00 59.38 97 PRO A O 1
ATOM 834 N N . ARG A 1 98 ? 14.924 -1.402 -0.971 1.00 70.25 98 ARG A N 1
ATOM 835 C CA . ARG A 1 98 ? 14.340 -2.713 -0.686 1.00 70.25 98 ARG A CA 1
ATOM 836 C C . ARG A 1 98 ? 12.852 -2.671 -0.970 1.00 70.25 98 ARG A C 1
ATOM 838 O O . ARG A 1 98 ? 12.205 -1.636 -0.840 1.00 70.25 98 ARG A O 1
ATO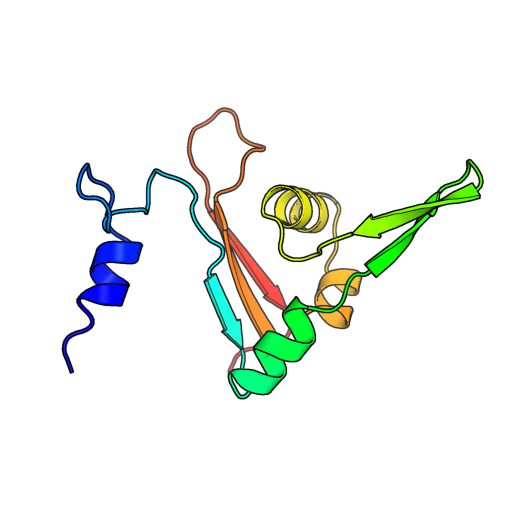M 845 N N . PHE A 1 99 ? 12.320 -3.815 -1.367 1.00 73.75 99 PHE A N 1
ATOM 846 C CA . PHE A 1 99 ? 10.892 -3.994 -1.557 1.00 73.75 99 PHE A CA 1
ATOM 847 C C . PHE A 1 99 ? 10.352 -4.828 -0.408 1.00 73.75 99 PHE A C 1
ATOM 849 O O . PHE A 1 99 ? 10.960 -5.832 -0.030 1.00 73.75 99 PHE A O 1
ATOM 856 N N . ALA A 1 100 ? 9.211 -4.416 0.128 1.00 74.88 100 ALA A N 1
ATOM 857 C CA . ALA A 1 100 ? 8.458 -5.216 1.074 1.00 74.88 100 ALA A CA 1
ATOM 858 C C . ALA A 1 100 ? 7.256 -5.823 0.361 1.00 74.88 100 ALA A C 1
ATOM 860 O O . ALA A 1 100 ? 6.537 -5.151 -0.380 1.00 74.88 100 ALA A O 1
ATOM 861 N N . LEU A 1 101 ? 7.064 -7.120 0.586 1.00 75.00 101 LEU A N 1
ATOM 862 C CA . LEU A 1 101 ? 5.871 -7.844 0.189 1.00 75.00 101 LEU A CA 1
ATOM 863 C C . LEU A 1 101 ? 5.132 -8.245 1.459 1.00 75.00 101 LEU A C 1
ATOM 865 O O . LEU A 1 101 ? 5.581 -9.126 2.190 1.00 75.00 101 LEU A O 1
ATOM 869 N N . MET A 1 102 ? 3.968 -7.647 1.676 1.00 74.62 102 MET A N 1
ATOM 870 C CA . MET A 1 102 ? 3.045 -8.079 2.715 1.00 74.62 102 MET A CA 1
ATOM 871 C C . MET A 1 102 ? 1.988 -8.978 2.081 1.00 74.62 102 MET A C 1
ATOM 873 O O . MET A 1 102 ? 1.229 -8.552 1.207 1.00 74.62 102 MET A O 1
ATOM 877 N N . ARG A 1 103 ? 1.944 -10.242 2.511 1.00 68.56 103 ARG A N 1
ATOM 878 C CA . ARG A 1 103 ? 0.851 -11.162 2.183 1.00 68.56 103 ARG A CA 1
ATOM 879 C C . ARG A 1 103 ? -0.089 -11.226 3.366 1.00 68.56 103 ARG A C 1
ATOM 881 O O . ARG A 1 103 ? 0.288 -11.713 4.427 1.00 68.56 103 ARG A O 1
ATOM 888 N N . VAL A 1 104 ? -1.312 -10.770 3.161 1.00 66.88 104 VAL A N 1
ATOM 889 C CA . VAL A 1 104 ? -2.341 -10.840 4.184 1.00 66.88 104 VAL A CA 1
ATOM 890 C C . VAL A 1 104 ? -3.275 -12.001 3.861 1.00 66.88 104 VAL A C 1
ATOM 892 O O . VAL A 1 104 ? -4.079 -11.937 2.930 1.00 66.88 104 VAL A O 1
ATOM 895 N N . GLY A 1 105 ? -3.155 -13.077 4.639 1.00 60.53 105 GLY A N 1
ATOM 896 C CA . GLY A 1 105 ? -3.914 -14.315 4.464 1.00 60.53 105 GLY A CA 1
ATOM 897 C C . GLY A 1 105 ? -3.332 -15.282 3.425 1.00 60.53 105 GLY A C 1
ATOM 898 O O . GLY A 1 105 ? -2.338 -15.007 2.750 1.00 60.53 105 GLY A O 1
ATOM 899 N N . ASN A 1 106 ? -3.974 -16.446 3.300 1.00 53.31 106 ASN A N 1
ATOM 900 C CA . ASN A 1 106 ? -3.551 -17.498 2.378 1.00 53.31 106 ASN A CA 1
ATOM 901 C C . ASN A 1 106 ? -3.952 -17.153 0.940 1.00 53.31 106 ASN A C 1
ATOM 903 O O . ASN A 1 106 ? -5.134 -17.132 0.597 1.00 53.31 106 ASN A O 1
ATOM 907 N N . PHE A 1 107 ? -2.950 -16.914 0.098 1.00 47.56 107 PHE A N 1
ATOM 908 C CA . PHE A 1 107 ? -3.093 -16.899 -1.353 1.00 47.56 107 PHE A CA 1
ATOM 909 C C . PHE A 1 107 ? -2.802 -18.303 -1.874 1.00 47.56 107 PHE A C 1
ATOM 911 O O . PHE A 1 107 ? -1.635 -18.694 -1.894 1.00 47.56 107 PHE A O 1
ATOM 918 N N . GLN A 1 108 ? -3.849 -19.044 -2.239 1.00 50.81 108 GLN A N 1
ATOM 919 C CA . GLN A 1 108 ? -3.719 -20.224 -3.099 1.00 50.81 108 GLN A CA 1
ATOM 920 C C . GLN A 1 108 ? -3.609 -19.789 -4.561 1.00 50.81 108 GLN A C 1
ATOM 922 O O . GLN A 1 108 ? -4.290 -18.802 -4.935 1.00 50.81 108 GLN A O 1
#

Foldseek 3Di:
DDVVLVVLCCACDDDPSNCNVVQPAKDKDAPDDPVVVVVLQPDWDWDQDPVRDTDTHRCRDQANVLVCVPPPVLVVCCVSPPQMWIKGWHDPDPPDTDIDIDGRDDDD

Secondary structure (DSSP, 8-state):
---HHHHHHT-BSSSTT-BGGG----EEEESS-HHHHHHHHTPPEEEE-TTS-EEEE-TTSHHHHHHHHHTTTHHHHHHH-TTEEEEEEESS-TTS-EEEEEEES---

pLDDT: mean 73.63, std 9.34, range [45.31, 87.69]